Protein AF-X1L359-F1 (afdb_monomer_lite)

Structure (mmCIF, N/CA/C/O backbone):
data_AF-X1L359-F1
#
_entry.id   AF-X1L359-F1
#
loop_
_atom_site.group_PDB
_atom_site.id
_atom_site.type_symbol
_atom_site.label_atom_id
_atom_site.label_alt_id
_atom_site.label_comp_id
_atom_site.label_asym_id
_atom_site.label_entity_id
_atom_site.label_seq_id
_atom_site.pdbx_PDB_ins_code
_atom_site.Cartn_x
_atom_site.Cartn_y
_atom_site.Cartn_z
_atom_site.occupancy
_atom_site.B_iso_or_equiv
_atom_site.auth_seq_id
_atom_site.auth_comp_id
_atom_site.auth_asym_id
_atom_site.auth_atom_id
_atom_site.pdbx_PDB_model_num
ATOM 1 N N . GLU A 1 1 ? 5.846 34.716 -8.674 1.00 42.91 1 GLU A N 1
ATOM 2 C CA . GLU A 1 1 ? 5.556 35.562 -7.501 1.00 42.91 1 GLU A CA 1
ATOM 3 C C . GLU A 1 1 ? 6.846 36.143 -6.939 1.00 42.91 1 GLU A C 1
ATOM 5 O O . GLU A 1 1 ? 7.912 35.657 -7.291 1.00 42.91 1 GLU A O 1
ATOM 10 N N . LYS A 1 2 ? 6.779 37.180 -6.094 1.00 47.41 2 LYS A N 1
ATOM 11 C CA . LYS A 1 2 ? 7.899 37.506 -5.200 1.00 47.41 2 LYS A CA 1
ATOM 12 C C . LYS A 1 2 ? 7.809 36.542 -4.022 1.00 47.41 2 LYS A C 1
ATOM 14 O O . LYS A 1 2 ? 6.788 36.569 -3.341 1.00 47.41 2 LYS A O 1
ATOM 19 N N . ASP A 1 3 ? 8.834 35.726 -3.799 1.00 49.81 3 ASP A N 1
ATOM 20 C CA . ASP A 1 3 ? 8.940 34.919 -2.584 1.00 49.81 3 ASP A CA 1
ATOM 21 C C . ASP A 1 3 ? 8.922 35.864 -1.379 1.00 49.81 3 ASP A C 1
ATOM 23 O O . ASP A 1 3 ? 9.852 36.643 -1.150 1.00 49.81 3 ASP A O 1
ATOM 27 N N . VAL A 1 4 ? 7.805 35.876 -0.654 1.00 60.56 4 VAL A N 1
ATOM 28 C CA . VAL A 1 4 ? 7.671 36.650 0.578 1.00 60.56 4 VAL A CA 1
ATOM 29 C C . VAL A 1 4 ? 8.401 35.861 1.650 1.00 60.56 4 VAL A C 1
ATOM 31 O O . VAL A 1 4 ? 7.833 34.990 2.297 1.00 60.56 4 VAL A O 1
ATOM 34 N N . VAL A 1 5 ? 9.695 36.133 1.790 1.00 65.81 5 VAL A N 1
ATOM 35 C CA . VAL A 1 5 ? 10.521 35.508 2.821 1.00 65.81 5 VAL A CA 1
ATOM 36 C C . VAL A 1 5 ? 9.995 35.935 4.194 1.00 65.81 5 VAL A C 1
ATOM 38 O O . VAL A 1 5 ? 9.953 37.127 4.514 1.00 65.81 5 VAL A O 1
ATOM 41 N N . ASN A 1 6 ? 9.584 34.961 5.005 1.00 78.31 6 ASN A N 1
ATOM 42 C CA . ASN A 1 6 ? 9.057 35.186 6.344 1.00 78.31 6 ASN A CA 1
ATOM 43 C C . ASN A 1 6 ? 10.154 35.757 7.264 1.00 78.31 6 ASN A C 1
ATOM 45 O O . ASN A 1 6 ? 11.227 35.175 7.433 1.00 78.31 6 ASN A O 1
ATOM 49 N N . SER A 1 7 ? 9.889 36.912 7.884 1.00 79.12 7 SER A N 1
ATOM 50 C CA . SER A 1 7 ? 10.864 37.593 8.747 1.00 79.12 7 SER A CA 1
ATOM 51 C C . SER A 1 7 ? 11.263 36.755 9.966 1.00 79.12 7 SER A C 1
ATOM 53 O O . SER A 1 7 ? 12.389 36.883 10.453 1.00 79.12 7 SER A O 1
ATOM 55 N N . GLU A 1 8 ? 10.367 35.906 10.467 1.00 77.19 8 GLU A N 1
ATOM 56 C CA . GLU A 1 8 ? 10.635 35.056 11.628 1.00 77.19 8 GLU A CA 1
ATOM 57 C C . GLU A 1 8 ? 11.592 33.913 11.289 1.00 77.19 8 GLU A C 1
ATOM 59 O O . GLU A 1 8 ? 12.541 33.667 12.032 1.00 77.19 8 GLU A O 1
ATOM 64 N N . GLU A 1 9 ? 11.426 33.293 10.122 1.00 75.44 9 GLU A N 1
ATOM 65 C CA . GLU A 1 9 ? 12.317 32.236 9.631 1.00 75.44 9 GLU A CA 1
ATOM 66 C C . GLU A 1 9 ? 13.743 32.755 9.433 1.00 75.44 9 GLU A C 1
ATOM 68 O O . GLU A 1 9 ? 14.706 32.123 9.872 1.00 75.44 9 GLU A O 1
ATOM 73 N N . VAL A 1 10 ? 13.883 33.962 8.875 1.00 76.94 10 VAL A N 1
ATOM 74 C CA . VAL A 1 10 ? 15.188 34.623 8.712 1.00 76.94 10 VAL A CA 1
ATOM 75 C C . VAL A 1 10 ? 15.853 34.873 10.063 1.00 76.94 10 VAL A C 1
ATOM 77 O O . VAL A 1 10 ? 17.057 34.654 10.212 1.00 76.94 10 VAL A O 1
ATOM 80 N N . LYS A 1 11 ? 15.089 35.311 11.073 1.00 80.69 11 LYS A N 1
ATOM 81 C CA . LYS A 1 11 ? 15.623 35.529 12.426 1.00 80.69 11 LYS A CA 1
ATOM 82 C C . LYS A 1 11 ? 16.107 34.221 13.043 1.00 80.69 11 LYS A C 1
ATOM 84 O O . LYS A 1 11 ? 17.231 34.178 13.533 1.00 80.69 11 LYS A O 1
ATOM 89 N N . ILE A 1 12 ? 15.305 33.160 12.968 1.00 78.69 12 ILE A N 1
ATOM 90 C CA . ILE A 1 12 ? 15.647 31.838 13.513 1.00 78.69 12 ILE A CA 1
ATOM 91 C C . ILE A 1 12 ? 16.906 31.283 12.841 1.00 78.69 12 ILE A C 1
ATOM 93 O O . ILE A 1 12 ? 17.812 30.797 13.522 1.00 78.69 12 ILE A O 1
ATOM 97 N N . PHE A 1 13 ? 16.988 31.382 11.515 1.00 77.38 13 PHE A N 1
ATOM 98 C CA . PHE A 1 13 ? 18.148 30.933 10.754 1.00 77.38 13 PHE A CA 1
ATOM 99 C C . PHE A 1 13 ? 19.417 31.697 11.153 1.00 77.38 13 PHE A C 1
ATOM 101 O O . PHE A 1 13 ? 20.432 31.090 11.498 1.00 77.38 13 PHE A O 1
ATOM 108 N N . ASN A 1 14 ? 19.337 33.028 11.217 1.00 78.62 14 ASN A N 1
ATOM 109 C CA . ASN A 1 14 ? 20.462 33.865 11.630 1.00 78.62 14 ASN A CA 1
ATOM 110 C C . ASN A 1 14 ? 20.894 33.580 13.076 1.00 78.62 14 ASN A C 1
ATOM 112 O O . ASN A 1 14 ? 22.090 33.525 13.355 1.00 78.62 14 ASN A O 1
ATOM 116 N N . SER A 1 15 ? 19.955 33.330 13.992 1.00 78.88 15 SER A N 1
ATOM 117 C CA . SER A 1 15 ? 20.274 32.939 15.369 1.00 78.88 15 SER A CA 1
ATOM 118 C C . SER A 1 15 ? 21.035 31.613 15.441 1.00 78.88 15 SER A C 1
ATOM 120 O O . SER A 1 15 ? 21.982 31.508 16.219 1.00 78.88 15 SER A O 1
ATOM 122 N N . LYS A 1 16 ? 20.686 30.621 14.610 1.00 75.19 16 LYS A N 1
ATOM 123 C CA . LYS A 1 16 ? 21.412 29.338 14.533 1.00 75.19 16 LYS A CA 1
ATOM 124 C C . LYS A 1 16 ? 22.838 29.514 14.011 1.00 75.19 16 LYS A C 1
ATOM 126 O O . LYS A 1 16 ? 23.763 28.920 14.562 1.00 75.19 16 LYS A O 1
ATOM 131 N N . ILE A 1 17 ? 23.025 30.355 12.992 1.00 75.50 17 ILE A N 1
ATOM 132 C CA . ILE A 1 17 ? 24.360 30.687 12.475 1.00 75.50 17 ILE A CA 1
ATOM 133 C C . ILE A 1 17 ? 25.197 31.335 13.575 1.00 75.50 17 ILE A C 1
ATOM 135 O O . ILE A 1 17 ? 26.311 30.892 13.840 1.00 75.50 17 ILE A O 1
ATOM 139 N N . LEU A 1 18 ? 24.658 32.348 14.252 1.00 73.12 18 LEU A N 1
ATOM 140 C CA . LEU A 1 18 ? 25.389 33.076 15.288 1.00 73.12 18 LEU A CA 1
ATOM 141 C C . LEU A 1 18 ? 25.719 32.199 16.501 1.00 73.12 18 LEU A C 1
ATOM 143 O O . LEU A 1 18 ? 26.810 32.320 17.045 1.00 73.12 18 LEU A O 1
ATOM 147 N N . ALA A 1 19 ? 24.830 31.279 16.885 1.00 73.31 19 ALA A N 1
ATOM 148 C CA . ALA A 1 19 ? 25.088 30.320 17.961 1.00 73.31 19 ALA A CA 1
ATOM 149 C C . ALA A 1 19 ? 26.209 29.320 17.627 1.00 73.31 19 ALA A C 1
ATOM 151 O O . ALA A 1 19 ? 26.838 28.777 18.531 1.00 73.31 19 ALA A O 1
ATOM 152 N N . SER A 1 20 ? 26.461 29.069 16.339 1.00 66.12 20 SER A N 1
ATOM 153 C CA . SER A 1 20 ? 27.527 28.167 15.888 1.00 66.12 20 SER A CA 1
ATOM 154 C C . SER A 1 20 ? 28.918 28.812 15.845 1.00 66.12 20 SER A C 1
ATOM 156 O O . SER A 1 20 ? 29.906 28.112 15.627 1.00 66.12 20 SER A O 1
ATOM 158 N N . ILE A 1 21 ? 29.008 30.130 16.053 1.00 69.81 21 ILE A N 1
ATOM 159 C CA . ILE A 1 21 ? 30.265 30.881 16.064 1.00 69.81 21 ILE A CA 1
ATOM 160 C C . ILE A 1 21 ? 30.637 31.175 17.517 1.00 69.81 21 ILE A C 1
ATOM 162 O O . ILE A 1 21 ? 29.902 31.868 18.221 1.00 69.81 21 ILE A O 1
ATOM 166 N N . ASP A 1 22 ? 31.804 30.711 17.966 1.00 67.56 22 ASP A N 1
ATOM 167 C CA . ASP A 1 22 ? 32.361 31.179 19.235 1.00 67.56 22 ASP A CA 1
ATOM 168 C C . ASP A 1 22 ? 32.994 32.562 19.035 1.00 67.56 22 ASP A C 1
ATOM 170 O O . ASP A 1 22 ? 34.101 32.705 18.522 1.00 67.56 22 ASP A O 1
ATOM 174 N N . ILE A 1 23 ? 32.264 33.607 19.429 1.00 63.75 23 ILE A N 1
ATOM 175 C CA . ILE A 1 23 ? 32.652 35.017 19.248 1.00 63.75 23 ILE A CA 1
ATOM 176 C C . ILE A 1 23 ? 33.935 35.362 20.037 1.00 63.75 23 ILE A C 1
ATOM 178 O O . ILE A 1 23 ? 34.567 36.390 19.783 1.00 63.75 23 ILE A O 1
ATOM 182 N N . LYS A 1 24 ? 34.339 34.524 21.004 1.00 64.69 24 LYS A N 1
ATOM 183 C CA . LYS A 1 24 ? 35.547 34.746 21.811 1.00 64.69 24 LYS A C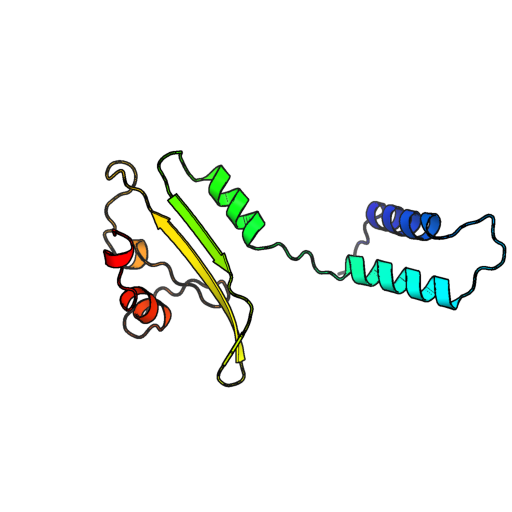A 1
ATOM 184 C C . LYS A 1 24 ? 36.828 34.287 21.117 1.00 64.69 24 LYS A C 1
ATOM 186 O O . LYS A 1 24 ? 37.897 34.782 21.476 1.00 64.69 24 LYS A O 1
ATOM 191 N N . ASP A 1 25 ? 36.733 33.405 20.125 1.00 59.84 25 ASP A N 1
ATOM 192 C CA . ASP A 1 25 ? 37.876 32.952 19.341 1.00 59.84 25 ASP A CA 1
ATOM 193 C C . ASP A 1 25 ? 38.028 33.830 18.087 1.00 59.84 25 ASP A C 1
ATOM 195 O O . ASP A 1 25 ? 37.174 33.863 17.202 1.00 59.84 25 ASP A O 1
ATOM 199 N N . ARG A 1 26 ? 39.119 34.600 18.001 1.00 58.06 26 ARG A N 1
ATOM 200 C CA . ARG A 1 26 ? 39.386 35.485 16.848 1.00 58.06 26 ARG A CA 1
ATOM 201 C C . ARG A 1 26 ? 39.851 34.720 15.601 1.00 58.06 26 ARG A C 1
ATOM 203 O O . ARG A 1 26 ? 40.098 35.353 14.576 1.00 58.06 26 ARG A O 1
ATOM 210 N N . SER A 1 27 ? 39.983 33.394 15.665 1.00 60.72 27 SER A N 1
ATOM 211 C CA . SER A 1 27 ? 40.433 32.547 14.555 1.00 60.72 27 SER A CA 1
ATOM 212 C C . SER A 1 27 ? 39.267 31.893 13.798 1.00 60.72 27 SER A C 1
ATOM 214 O O . SER A 1 27 ? 39.154 30.676 13.681 1.00 60.72 27 SER A O 1
ATOM 216 N N . ILE A 1 28 ? 38.368 32.709 13.241 1.00 60.59 28 ILE A N 1
ATOM 217 C CA . ILE A 1 28 ? 37.295 32.187 12.383 1.00 60.59 28 ILE A CA 1
ATOM 218 C C . ILE A 1 28 ? 37.897 31.804 11.025 1.00 60.59 28 ILE A C 1
ATOM 220 O O . ILE A 1 28 ? 38.130 32.656 10.168 1.00 60.59 28 ILE A O 1
ATOM 224 N N . GLU A 1 29 ? 38.153 30.513 10.818 1.00 67.62 29 GLU A N 1
ATOM 225 C CA . GLU A 1 29 ? 38.535 29.978 9.509 1.00 67.62 29 GLU A CA 1
ATOM 226 C C . GLU A 1 29 ? 37.327 30.016 8.547 1.00 67.62 29 GLU A C 1
ATOM 228 O O . GLU A 1 29 ? 36.306 29.371 8.818 1.00 67.62 29 GLU A O 1
ATOM 233 N N . PRO A 1 30 ? 37.421 30.712 7.395 1.00 66.31 30 PRO A N 1
ATOM 234 C CA . PRO A 1 30 ? 36.307 30.862 6.451 1.00 66.31 30 PRO A CA 1
ATOM 235 C C . PRO A 1 30 ? 35.738 29.533 5.933 1.00 66.31 30 PRO A C 1
ATOM 237 O O . PRO A 1 30 ? 34.545 29.435 5.646 1.00 66.31 30 PRO A O 1
ATOM 240 N N . GLU A 1 31 ? 36.574 28.498 5.843 1.00 69.38 31 GLU A N 1
ATOM 241 C CA . GLU A 1 31 ? 36.178 27.165 5.379 1.00 69.38 31 GLU A CA 1
ATOM 242 C C . GLU A 1 31 ? 35.274 26.438 6.381 1.00 69.38 31 GLU A C 1
ATOM 244 O O . GLU A 1 31 ? 34.247 25.877 5.999 1.00 69.38 31 GLU A O 1
ATOM 249 N N . LYS A 1 32 ? 35.581 26.522 7.683 1.00 68.38 32 LYS A N 1
ATOM 250 C CA . LYS A 1 32 ? 34.724 25.963 8.742 1.00 68.38 32 LYS A CA 1
ATOM 251 C C . LYS A 1 32 ? 33.367 26.663 8.776 1.00 68.38 32 LYS A C 1
ATOM 253 O O . LYS A 1 32 ? 32.337 26.015 8.951 1.00 68.38 32 LYS A O 1
ATOM 258 N N . PHE A 1 33 ? 33.350 27.976 8.547 1.00 71.62 33 PHE A N 1
ATOM 259 C CA . PHE A 1 33 ? 32.106 28.735 8.438 1.00 71.62 33 PHE A CA 1
ATOM 260 C C . PHE A 1 33 ? 31.263 28.271 7.240 1.00 71.62 33 PHE A C 1
ATOM 262 O O . PHE A 1 33 ? 30.079 27.979 7.402 1.00 71.62 33 PHE A O 1
ATOM 269 N N . ARG A 1 34 ? 31.871 28.110 6.056 1.00 72.31 34 ARG A N 1
ATOM 270 C CA . ARG A 1 34 ? 31.187 27.587 4.860 1.00 72.31 34 ARG A CA 1
ATOM 271 C C . ARG A 1 34 ? 30.591 26.200 5.071 1.00 72.31 34 ARG A C 1
ATOM 273 O O . ARG A 1 34 ? 29.442 25.981 4.693 1.00 72.31 34 ARG A O 1
ATOM 280 N N . GLN A 1 35 ? 31.334 25.294 5.701 1.00 73.19 35 GLN A N 1
ATOM 281 C CA . GLN A 1 35 ? 30.850 23.950 6.025 1.00 73.19 35 GLN A CA 1
ATOM 282 C C . GLN A 1 35 ? 29.649 23.992 6.978 1.00 73.19 35 GLN A C 1
ATOM 284 O O . GLN A 1 35 ? 28.677 23.268 6.775 1.00 73.19 35 GLN A O 1
ATOM 289 N N . THR A 1 36 ? 29.669 24.876 7.977 1.00 69.94 36 THR A N 1
ATOM 290 C CA . THR A 1 36 ? 28.546 25.066 8.906 1.00 69.94 36 THR A CA 1
ATOM 291 C C . THR A 1 36 ? 27.313 25.642 8.213 1.00 69.94 36 THR A C 1
ATOM 293 O O . THR A 1 36 ? 26.203 25.170 8.457 1.00 69.94 36 THR A O 1
ATOM 296 N N . ILE A 1 37 ? 27.484 26.615 7.310 1.00 73.00 37 ILE A N 1
ATOM 297 C CA . ILE A 1 37 ? 26.377 27.138 6.497 1.00 73.00 37 ILE A CA 1
ATOM 298 C C . ILE A 1 37 ? 25.796 26.036 5.615 1.00 73.00 37 ILE A C 1
ATOM 300 O O . ILE A 1 37 ? 24.588 25.841 5.646 1.00 73.00 37 ILE A O 1
ATOM 304 N N . GLN A 1 38 ? 26.629 25.272 4.901 1.00 74.00 38 GLN A N 1
ATOM 305 C CA . GLN A 1 38 ? 26.163 24.154 4.075 1.00 74.00 38 GLN A CA 1
ATOM 306 C C . GLN A 1 38 ? 25.427 23.102 4.905 1.00 74.00 38 GLN A C 1
ATOM 308 O O . GLN A 1 38 ? 24.342 22.688 4.523 1.00 74.00 38 GLN A O 1
ATOM 313 N N . LYS A 1 39 ? 25.948 22.723 6.077 1.00 73.25 39 LYS A N 1
ATOM 314 C CA . LYS A 1 39 ? 25.282 21.779 6.986 1.00 73.25 39 LYS A CA 1
ATOM 315 C C . LYS A 1 39 ? 23.904 22.274 7.440 1.00 73.25 39 LYS A C 1
ATOM 317 O O . LYS A 1 39 ? 22.969 21.483 7.506 1.00 73.25 39 LYS A O 1
ATOM 322 N N . ASN A 1 40 ? 23.775 23.564 7.747 1.00 68.12 40 ASN A N 1
ATOM 323 C CA . ASN A 1 40 ? 22.504 24.165 8.162 1.00 68.12 40 ASN A CA 1
ATOM 324 C C . ASN A 1 40 ? 21.539 24.409 6.990 1.00 68.12 40 ASN A C 1
ATOM 326 O O . ASN A 1 40 ? 20.332 24.414 7.196 1.00 68.12 40 ASN A O 1
ATOM 330 N N . PHE A 1 41 ? 22.053 24.601 5.774 1.00 65.69 41 PHE A N 1
ATOM 331 C CA . PHE A 1 41 ? 21.246 24.664 4.553 1.00 65.69 41 PHE A CA 1
ATOM 332 C C . PHE A 1 41 ? 20.703 23.279 4.185 1.00 65.69 41 PHE A C 1
ATOM 334 O O . PHE A 1 41 ? 19.518 23.128 3.911 1.00 65.69 41 PHE A O 1
ATOM 341 N N . ILE A 1 42 ? 21.548 22.248 4.267 1.00 58.22 42 ILE A N 1
ATOM 342 C CA . ILE A 1 42 ? 21.165 20.853 4.017 1.00 58.22 42 ILE A CA 1
ATOM 343 C C . ILE A 1 42 ? 20.147 20.381 5.061 1.00 58.22 42 ILE A C 1
ATOM 345 O O . ILE A 1 42 ? 19.227 19.657 4.709 1.00 58.22 42 ILE A O 1
ATOM 349 N N . SER A 1 43 ? 20.229 20.840 6.317 1.00 54.00 43 SER A N 1
ATOM 350 C CA . SER A 1 43 ? 19.196 20.530 7.319 1.00 54.00 43 SER A CA 1
ATOM 351 C C . SER A 1 43 ? 17.866 21.262 7.098 1.00 54.00 43 SER A C 1
ATOM 353 O O . SER A 1 43 ? 16.858 20.834 7.649 1.00 54.00 43 SER A O 1
ATOM 355 N N . SER A 1 44 ? 17.839 22.335 6.296 1.00 51.72 44 SER A N 1
ATOM 356 C CA . SER A 1 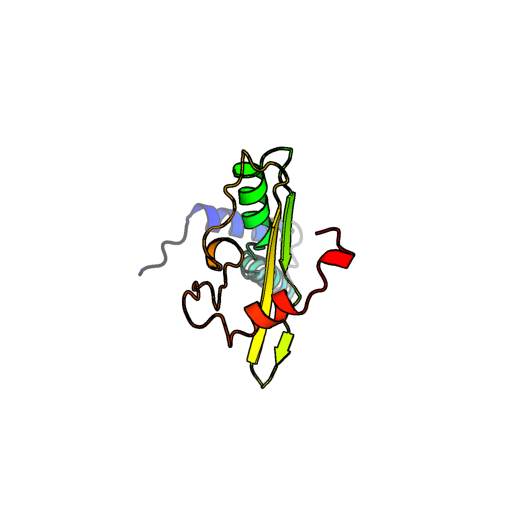44 ? 16.591 22.950 5.811 1.00 51.72 44 SER A CA 1
ATOM 357 C C . SER A 1 44 ? 16.087 22.357 4.488 1.00 51.72 44 SER A C 1
ATOM 359 O O . SER A 1 44 ? 14.899 22.457 4.201 1.00 51.72 44 SER A O 1
ATOM 361 N N . GLU A 1 45 ? 16.972 21.736 3.698 1.00 49.00 45 GLU A N 1
ATOM 362 C CA . GLU A 1 45 ? 16.665 21.048 2.432 1.00 49.00 45 GLU A CA 1
ATOM 363 C C . GLU A 1 45 ? 16.472 19.533 2.574 1.00 49.00 45 GLU A C 1
ATOM 365 O O . GLU A 1 45 ? 16.108 18.872 1.597 1.00 49.00 45 GLU A O 1
ATOM 370 N N . GLU A 1 46 ? 16.613 18.965 3.776 1.00 47.44 46 GLU A N 1
ATOM 371 C CA . GLU A 1 46 ? 15.787 17.823 4.154 1.00 47.44 46 GLU A CA 1
ATOM 372 C C . GLU A 1 46 ? 14.344 18.324 4.131 1.00 47.44 46 GLU A C 1
ATOM 374 O O . GLU A 1 46 ? 13.770 18.712 5.147 1.00 47.44 46 GLU A O 1
ATOM 379 N N . VAL A 1 47 ? 13.806 18.380 2.903 1.00 43.81 47 VAL A N 1
ATOM 380 C CA . VAL A 1 47 ? 12.395 18.390 2.551 1.00 43.81 47 VAL A CA 1
ATOM 381 C C . VAL A 1 47 ? 11.702 17.716 3.701 1.00 43.81 47 VAL A C 1
ATOM 383 O O . VAL A 1 47 ? 12.047 16.560 3.963 1.00 43.81 47 VAL A O 1
ATOM 386 N N . GLN A 1 48 ? 10.813 18.446 4.388 1.00 49.88 48 GLN A N 1
ATOM 387 C CA . GLN A 1 48 ? 9.841 17.867 5.301 1.00 49.88 48 GLN A CA 1
ATOM 388 C C . GLN A 1 48 ? 9.392 16.573 4.655 1.00 49.88 48 GLN A C 1
ATOM 390 O O . GLN A 1 48 ? 8.629 16.543 3.686 1.00 49.88 48 GLN A O 1
ATOM 395 N N . LYS A 1 49 ? 9.989 15.485 5.128 1.00 48.62 49 LYS A N 1
ATOM 396 C CA . LYS A 1 49 ? 9.559 14.156 4.814 1.00 48.62 49 LYS A CA 1
ATOM 397 C C . LYS A 1 49 ? 8.365 14.091 5.725 1.00 48.62 49 LYS A C 1
ATOM 399 O O . LYS A 1 49 ? 8.498 13.579 6.828 1.00 48.62 49 LYS A O 1
ATOM 404 N N . ASP A 1 50 ? 7.273 14.733 5.301 1.00 48.53 50 ASP A N 1
ATOM 405 C CA . ASP A 1 50 ? 5.944 14.460 5.801 1.00 48.53 50 ASP A CA 1
ATOM 406 C C . ASP A 1 50 ? 5.846 12.964 5.587 1.00 48.53 50 ASP A C 1
ATOM 408 O O . ASP A 1 50 ? 5.624 12.466 4.476 1.00 48.53 50 ASP A O 1
ATOM 412 N N . SER A 1 51 ? 6.251 12.231 6.614 1.00 59.41 51 SER A N 1
ATOM 413 C CA . SER A 1 51 ? 6.233 10.801 6.569 1.00 59.41 51 SER A CA 1
ATOM 414 C C . SER A 1 51 ? 4.755 10.541 6.433 1.00 59.41 51 SER A C 1
ATOM 416 O O . SER A 1 51 ? 3.977 10.971 7.280 1.00 59.41 51 SER A O 1
ATOM 418 N N . TYR A 1 52 ? 4.329 9.910 5.341 1.00 65.31 52 TYR A N 1
ATOM 419 C CA . TYR A 1 52 ? 2.928 9.528 5.174 1.00 65.31 52 TYR A CA 1
ATOM 420 C C . TYR A 1 52 ? 2.381 8.827 6.417 1.00 65.31 52 TYR A C 1
ATOM 422 O O . TYR A 1 52 ? 1.190 8.901 6.688 1.00 65.31 52 TYR A O 1
ATOM 430 N N . GLN A 1 53 ? 3.282 8.217 7.182 1.00 68.94 53 GLN A N 1
ATOM 431 C CA . GLN A 1 53 ? 3.085 7.723 8.525 1.00 68.94 53 GLN A CA 1
ATOM 432 C C . GLN A 1 53 ? 2.460 8.731 9.498 1.00 68.94 53 GLN A C 1
ATOM 434 O O . GLN A 1 53 ? 1.476 8.378 10.117 1.00 68.94 53 GLN A O 1
ATOM 439 N N . GLU A 1 54 ? 2.939 9.970 9.599 1.0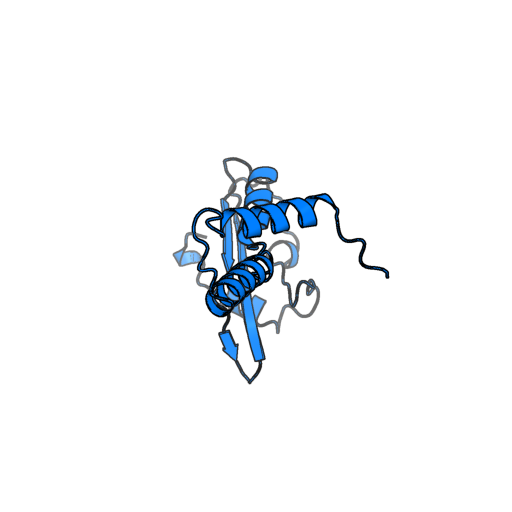0 71.44 54 GLU A N 1
ATOM 440 C CA . GLU A 1 54 ? 2.408 10.981 10.531 1.00 71.44 54 GLU A CA 1
ATOM 441 C C . GLU A 1 54 ? 0.988 11.411 10.145 1.00 71.44 54 GLU A C 1
ATOM 443 O O . GLU A 1 54 ? 0.084 11.473 10.976 1.00 71.44 54 GLU A O 1
ATOM 448 N N . ILE A 1 55 ? 0.764 11.659 8.851 1.00 74.38 55 ILE A N 1
ATOM 449 C CA . ILE A 1 55 ? -0.569 11.975 8.324 1.00 74.38 55 ILE A CA 1
ATOM 450 C C . ILE A 1 55 ? -1.509 10.792 8.573 1.00 74.38 55 ILE A C 1
ATOM 452 O O . ILE A 1 55 ? -2.652 10.970 8.989 1.00 74.38 55 ILE A O 1
ATOM 456 N N . PHE A 1 56 ? -1.030 9.575 8.330 1.00 74.62 56 PHE A N 1
ATOM 457 C CA . PHE A 1 56 ? -1.781 8.356 8.572 1.00 74.62 56 PHE A CA 1
ATOM 458 C C . PHE A 1 56 ? -2.093 8.148 10.059 1.00 74.62 56 PHE A C 1
ATOM 460 O O . PHE A 1 56 ? -3.238 7.849 10.380 1.00 74.62 56 PHE A O 1
ATOM 467 N N . GLU A 1 57 ? -1.130 8.358 10.955 1.00 75.88 57 GLU A N 1
ATOM 468 C CA . GLU A 1 57 ? -1.299 8.303 12.411 1.00 75.88 57 GLU A CA 1
ATOM 469 C C . GLU A 1 57 ? -2.375 9.287 12.869 1.00 75.88 57 GLU A C 1
ATOM 471 O O . GLU A 1 57 ? -3.316 8.886 13.552 1.00 75.88 57 GLU A O 1
ATOM 476 N N . TYR A 1 58 ? -2.337 10.524 12.371 1.00 79.69 58 TYR A N 1
ATOM 477 C CA . TYR A 1 58 ? -3.389 11.507 12.621 1.00 79.69 58 TYR A CA 1
ATOM 478 C C . TYR A 1 58 ? -4.779 11.021 12.171 1.00 79.69 58 TYR A C 1
ATOM 480 O O . TYR A 1 58 ? -5.765 11.159 12.904 1.00 79.69 58 TYR A O 1
ATOM 488 N N . PHE A 1 59 ? -4.883 10.438 10.969 1.00 74.75 59 PHE A N 1
ATOM 489 C CA . PHE A 1 59 ? -6.148 9.889 10.476 1.00 74.75 59 PHE A CA 1
ATOM 490 C C . PHE A 1 59 ? -6.603 8.664 11.277 1.00 74.75 59 PHE A C 1
ATOM 492 O O . PHE A 1 59 ? -7.802 8.505 11.498 1.00 74.75 59 PHE A O 1
ATOM 499 N N . MET A 1 60 ? -5.684 7.815 11.736 1.00 75.00 60 MET A N 1
ATOM 500 C CA . MET A 1 60 ? -6.027 6.698 12.610 1.00 75.00 60 MET A CA 1
ATOM 501 C C . MET A 1 60 ? -6.628 7.220 13.910 1.00 75.00 60 MET A C 1
ATOM 503 O O . MET A 1 60 ? -7.771 6.893 14.212 1.00 75.00 60 MET A O 1
ATOM 507 N N . GLU A 1 61 ? -5.925 8.088 14.633 1.00 73.69 61 GLU A N 1
ATOM 508 C CA . GLU A 1 61 ? -6.398 8.619 15.918 1.00 73.69 61 GLU A CA 1
ATOM 509 C C . GLU A 1 61 ? -7.735 9.359 15.794 1.00 73.69 61 GLU A C 1
ATOM 511 O O . GLU A 1 61 ? -8.596 9.256 16.666 1.00 73.69 61 GLU A O 1
ATOM 516 N N . SER A 1 62 ? -7.936 10.083 14.691 1.00 75.44 62 SER A N 1
ATOM 517 C CA . SER A 1 62 ? -9.130 10.911 14.503 1.00 75.44 62 SER A CA 1
ATOM 518 C C . SER A 1 62 ? -10.363 10.124 14.047 1.00 75.44 62 SER A C 1
ATOM 520 O O . SER A 1 62 ? -11.488 10.553 14.312 1.00 75.44 62 SER A O 1
ATOM 522 N N . TYR A 1 63 ? -10.180 9.014 13.321 1.00 69.56 63 TYR A N 1
ATOM 523 C CA . TYR A 1 63 ? -11.277 8.318 12.633 1.00 69.56 63 TYR A CA 1
ATOM 524 C C . TYR A 1 63 ? -11.452 6.842 13.026 1.00 69.56 63 TYR A C 1
ATOM 526 O O . TYR A 1 63 ? -12.439 6.239 12.601 1.00 69.56 63 TYR A O 1
ATOM 534 N N . THR A 1 64 ? -10.562 6.257 13.836 1.00 68.00 64 THR A N 1
ATOM 535 C CA . THR A 1 64 ? -10.729 4.890 14.373 1.00 68.00 64 THR A CA 1
ATOM 536 C C . THR A 1 64 ? -11.413 4.881 15.734 1.00 68.00 64 THR A C 1
ATOM 538 O O . THR A 1 64 ? -11.292 5.820 16.516 1.00 68.00 64 THR A O 1
ATOM 541 N N . LYS A 1 65 ? -12.171 3.815 16.014 1.00 67.62 65 LYS A N 1
ATOM 542 C CA . LYS A 1 65 ? -12.721 3.512 17.345 1.00 67.62 65 LYS A CA 1
ATOM 543 C C . LYS A 1 65 ? -12.007 2.298 17.937 1.00 67.62 65 LYS A C 1
ATOM 545 O O . LYS A 1 65 ? -11.395 1.534 17.203 1.00 67.62 65 LYS A O 1
ATOM 550 N N . ASP A 1 66 ? -12.179 2.074 19.238 1.00 65.44 66 ASP A N 1
ATOM 551 C CA . ASP A 1 66 ? -11.440 1.060 20.013 1.00 65.44 66 ASP A CA 1
ATOM 552 C C . ASP A 1 66 ? -11.477 -0.381 19.452 1.00 65.44 66 ASP A C 1
ATOM 554 O O . ASP A 1 66 ? -10.544 -1.146 19.682 1.00 65.44 66 ASP A O 1
ATOM 558 N N . ASP A 1 67 ? -12.522 -0.762 18.704 1.00 62.09 67 ASP A N 1
ATOM 559 C CA . ASP A 1 67 ? -12.670 -2.115 18.130 1.00 62.09 67 ASP A CA 1
ATOM 560 C C . ASP A 1 67 ? -12.212 -2.228 16.659 1.00 62.09 67 ASP A C 1
ATOM 562 O O . ASP A 1 67 ? -12.315 -3.303 16.057 1.00 62.09 67 ASP A O 1
ATOM 566 N N . ASP A 1 68 ? -11.758 -1.127 16.055 1.00 76.12 68 ASP A N 1
ATOM 567 C CA . ASP A 1 68 ? -11.351 -1.070 14.653 1.00 76.12 68 ASP A CA 1
ATOM 568 C C . ASP A 1 68 ? -9.835 -1.270 14.541 1.00 76.12 68 ASP A C 1
ATOM 570 O O . ASP A 1 68 ? -9.045 -0.635 15.235 1.00 76.12 68 ASP A O 1
ATOM 574 N N . PHE A 1 69 ? -9.405 -2.147 13.635 1.00 82.38 69 PHE A N 1
ATOM 575 C CA . PHE A 1 69 ? -7.993 -2.328 13.319 1.00 82.38 69 PHE A CA 1
ATOM 576 C C . PHE A 1 69 ? -7.662 -1.599 12.023 1.00 82.38 69 PHE A C 1
ATOM 578 O O . PHE A 1 69 ? -8.216 -1.923 10.973 1.00 82.38 69 PHE A O 1
ATOM 585 N N . ILE A 1 70 ? -6.725 -0.654 12.070 1.00 84.75 70 ILE A N 1
ATOM 586 C CA . ILE A 1 70 ? -6.161 -0.026 10.874 1.00 84.75 70 ILE A CA 1
ATOM 587 C C . ILE A 1 70 ? -4.640 -0.121 10.935 1.00 84.75 70 ILE A C 1
ATOM 589 O O . ILE A 1 70 ? -4.028 0.075 11.980 1.00 84.75 70 ILE A O 1
ATOM 593 N N . SER A 1 71 ? -4.023 -0.451 9.806 1.00 85.50 71 SER A N 1
ATOM 594 C CA . SER A 1 71 ? -2.573 -0.474 9.655 1.00 85.50 71 SER A CA 1
ATOM 595 C C . SER A 1 71 ? -2.191 -0.040 8.245 1.00 85.50 71 SER A C 1
ATOM 597 O O . SER A 1 71 ? -2.875 -0.378 7.275 1.00 85.50 71 SER A O 1
ATOM 599 N N . ALA A 1 72 ? -1.101 0.713 8.129 1.00 88.69 72 ALA A N 1
ATOM 600 C CA . ALA A 1 72 ? -0.495 1.084 6.862 1.00 88.69 72 ALA A CA 1
ATOM 601 C C . ALA A 1 72 ? 0.989 0.755 6.883 1.00 88.69 72 ALA A C 1
ATOM 603 O O . ALA A 1 72 ? 1.636 0.857 7.921 1.00 88.69 72 ALA A O 1
ATOM 604 N N . GLU A 1 73 ? 1.515 0.397 5.718 1.00 89.44 73 GLU A N 1
ATOM 605 C CA . GLU A 1 73 ? 2.928 0.101 5.536 1.00 89.44 73 GLU A CA 1
ATOM 606 C C . GLU A 1 73 ? 3.423 0.730 4.234 1.00 89.44 73 GLU A C 1
ATOM 608 O O . GLU A 1 73 ? 2.809 0.576 3.169 1.00 89.44 73 GLU A O 1
ATOM 613 N N . THR A 1 74 ? 4.567 1.409 4.324 1.00 89.19 74 THR A N 1
ATOM 614 C CA . THR A 1 74 ? 5.270 1.993 3.178 1.00 89.19 74 THR A CA 1
ATOM 615 C C . THR A 1 74 ? 6.555 1.222 2.944 1.00 89.19 74 THR A C 1
ATOM 617 O O . THR A 1 74 ? 7.488 1.278 3.743 1.00 89.19 74 THR A O 1
ATOM 620 N N . ARG A 1 75 ? 6.643 0.503 1.823 1.00 90.19 75 ARG A N 1
ATOM 621 C CA . ARG A 1 75 ? 7.875 -0.213 1.479 1.00 90.19 75 ARG A CA 1
ATOM 622 C C . ARG A 1 75 ? 8.950 0.776 1.018 1.00 90.19 75 ARG A C 1
ATOM 624 O O . ARG A 1 75 ? 8.653 1.754 0.333 1.00 90.19 75 ARG A O 1
ATOM 631 N N . ALA A 1 76 ? 10.214 0.457 1.301 1.00 89.25 76 ALA A N 1
ATOM 632 C CA . ALA A 1 76 ? 11.356 1.158 0.720 1.00 89.25 76 ALA A CA 1
ATOM 633 C C . ALA A 1 76 ? 11.233 1.271 -0.822 1.00 89.25 76 ALA A C 1
ATOM 635 O O . ALA A 1 76 ? 10.883 0.276 -1.475 1.00 89.25 76 ALA A O 1
ATOM 636 N N . PRO A 1 77 ? 11.524 2.446 -1.416 1.00 91.38 77 PRO A N 1
ATOM 637 C CA . PRO A 1 77 ? 11.455 2.641 -2.861 1.00 91.38 77 PRO A CA 1
ATOM 638 C C . PRO A 1 77 ? 12.317 1.629 -3.616 1.00 91.38 77 PRO A C 1
ATOM 640 O O . PRO A 1 77 ? 13.435 1.310 -3.212 1.00 91.38 77 PRO A O 1
ATOM 643 N N . THR A 1 78 ? 11.804 1.133 -4.736 1.00 94.12 78 THR A N 1
ATOM 644 C CA . THR A 1 78 ? 12.498 0.168 -5.592 1.00 94.12 78 THR A CA 1
ATOM 645 C C . THR A 1 78 ? 12.394 0.585 -7.057 1.00 94.12 78 THR A C 1
ATOM 647 O O . THR A 1 78 ? 11.750 1.580 -7.392 1.00 94.12 78 THR A O 1
ATOM 650 N N . SER A 1 79 ? 13.052 -0.148 -7.951 1.00 94.56 79 SER A N 1
ATOM 651 C CA . SER A 1 79 ? 12.998 0.101 -9.387 1.00 94.56 79 SER A CA 1
ATOM 652 C C . SER A 1 79 ? 12.607 -1.157 -10.157 1.00 94.56 79 SER A C 1
ATOM 654 O O . SER A 1 79 ? 12.872 -2.287 -9.752 1.00 94.56 79 SER A O 1
ATOM 656 N N . GLY A 1 80 ? 11.924 -0.971 -11.283 1.00 90.12 80 GLY A N 1
ATOM 657 C CA . GLY A 1 80 ? 11.497 -2.058 -12.155 1.00 90.12 80 GLY A CA 1
ATOM 658 C C . GLY A 1 80 ? 11.228 -1.545 -13.560 1.00 90.12 80 GLY A C 1
ATOM 659 O O . GLY A 1 80 ? 10.629 -0.488 -13.734 1.00 90.12 80 GLY A O 1
ATOM 660 N N . LYS A 1 81 ? 11.698 -2.281 -14.576 1.00 91.25 81 LYS A N 1
ATOM 661 C CA . LYS A 1 81 ? 11.586 -1.893 -15.998 1.00 91.25 81 LYS A CA 1
ATOM 662 C C . LYS A 1 81 ? 12.067 -0.455 -16.289 1.00 91.25 81 LYS A C 1
ATOM 664 O O . LYS A 1 81 ? 11.513 0.217 -17.149 1.00 91.25 81 LYS A O 1
ATOM 669 N N . GLY A 1 82 ? 13.081 0.016 -15.557 1.00 93.56 82 GLY A N 1
ATOM 670 C CA . GLY A 1 82 ? 13.649 1.362 -15.711 1.00 93.56 82 GLY A CA 1
ATOM 671 C C . GLY A 1 82 ? 12.895 2.486 -14.991 1.00 93.56 82 GLY A C 1
ATOM 672 O O . GLY A 1 82 ? 13.294 3.638 -15.112 1.00 93.56 82 GLY A O 1
ATOM 673 N N . LEU A 1 83 ? 11.841 2.179 -14.228 1.00 91.88 83 LEU A N 1
ATOM 674 C CA . LEU A 1 83 ? 11.079 3.163 -13.457 1.00 91.88 83 LEU A CA 1
ATOM 675 C C . LEU A 1 83 ? 11.272 2.936 -11.959 1.00 91.88 83 LEU A C 1
ATOM 677 O O . LEU A 1 83 ? 11.209 1.799 -11.491 1.00 91.88 83 LEU A O 1
ATOM 681 N N . ALA A 1 84 ? 11.483 4.019 -11.213 1.00 93.25 84 ALA A N 1
ATOM 682 C CA . ALA A 1 84 ? 11.461 4.002 -9.756 1.00 93.25 84 ALA A CA 1
ATOM 683 C C . ALA A 1 84 ? 10.018 4.128 -9.254 1.00 93.25 84 ALA A C 1
ATOM 685 O O . ALA A 1 84 ? 9.236 4.916 -9.788 1.00 93.25 84 ALA A O 1
ATOM 686 N N . TYR A 1 85 ? 9.663 3.348 -8.238 1.00 92.69 85 TYR A N 1
ATOM 687 C CA . TYR A 1 85 ? 8.348 3.392 -7.613 1.00 92.69 85 TYR A CA 1
ATOM 688 C C . TYR A 1 85 ? 8.428 3.005 -6.134 1.00 92.69 85 TYR A C 1
ATOM 690 O O . TYR A 1 85 ? 9.271 2.210 -5.715 1.00 92.69 85 TYR A O 1
ATOM 698 N N . ALA A 1 86 ? 7.514 3.561 -5.346 1.00 91.94 86 ALA A N 1
ATOM 699 C CA . ALA A 1 86 ? 7.228 3.125 -3.988 1.00 91.94 86 ALA A CA 1
ATOM 700 C C . ALA A 1 86 ? 5.843 2.470 -3.964 1.00 91.94 86 ALA A C 1
ATOM 702 O O . ALA A 1 86 ? 4.986 2.778 -4.796 1.00 91.94 86 ALA A O 1
ATOM 703 N N . VAL A 1 87 ? 5.646 1.534 -3.039 1.00 92.94 87 VAL A N 1
ATOM 704 C CA . VAL A 1 87 ? 4.359 0.864 -2.841 1.00 92.94 87 VAL A CA 1
ATOM 705 C C . VAL A 1 87 ? 3.938 1.074 -1.403 1.00 92.94 87 VAL A C 1
ATOM 707 O O . VAL A 1 87 ? 4.692 0.774 -0.478 1.00 92.94 87 VAL A O 1
ATOM 710 N N . GLU A 1 88 ? 2.713 1.550 -1.259 1.00 91.38 88 GLU A N 1
ATOM 711 C CA . GLU A 1 88 ? 2.051 1.797 0.011 1.00 91.38 88 GLU A CA 1
ATOM 712 C C . GLU A 1 88 ? 0.781 0.955 0.043 1.00 91.38 88 GLU A C 1
ATOM 714 O O . GLU A 1 88 ? 0.071 0.832 -0.964 1.00 91.38 88 GLU A O 1
ATOM 719 N N . ALA A 1 89 ? 0.513 0.343 1.190 1.00 92.06 89 ALA A N 1
ATOM 720 C CA . ALA A 1 89 ? -0.691 -0.434 1.416 1.00 92.06 89 ALA A CA 1
ATOM 721 C C . ALA A 1 89 ? -1.312 -0.028 2.746 1.00 92.06 89 ALA A C 1
ATOM 723 O O . ALA A 1 89 ? -0.606 0.175 3.729 1.00 92.06 89 ALA A O 1
ATOM 724 N N . VAL A 1 90 ? -2.640 0.057 2.760 1.00 89.56 90 VAL A N 1
ATOM 725 C CA . VAL A 1 90 ? -3.432 0.329 3.959 1.00 89.56 90 VAL A CA 1
ATOM 726 C C . VAL A 1 90 ? -4.486 -0.758 4.073 1.00 89.56 90 VAL A C 1
ATOM 728 O O . VAL A 1 90 ? -5.126 -1.112 3.079 1.00 89.56 90 VAL A O 1
ATOM 731 N N . LEU A 1 91 ? -4.657 -1.285 5.277 1.00 87.62 91 LEU A N 1
ATOM 732 C CA . LEU A 1 91 ? -5.685 -2.252 5.618 1.00 87.62 91 LEU A CA 1
ATOM 733 C C . LEU A 1 91 ? -6.496 -1.710 6.788 1.00 87.62 91 LEU A C 1
ATOM 735 O O . LEU A 1 91 ? -5.935 -1.295 7.797 1.00 87.62 91 LEU A O 1
ATOM 739 N N . ALA A 1 92 ? -7.815 -1.741 6.636 1.00 83.56 92 ALA A N 1
ATOM 740 C CA . ALA A 1 92 ? -8.764 -1.458 7.697 1.00 83.56 92 ALA A CA 1
ATOM 741 C C . ALA A 1 92 ? -9.673 -2.676 7.870 1.00 83.56 92 ALA A C 1
ATOM 743 O O . ALA A 1 92 ? -10.159 -3.242 6.888 1.00 83.56 92 ALA A O 1
ATOM 744 N N . TYR A 1 93 ? -9.885 -3.082 9.113 1.00 82.38 93 TYR A N 1
ATOM 745 C CA . TYR A 1 93 ? -10.714 -4.209 9.500 1.00 82.38 93 TYR A CA 1
ATOM 746 C C . TYR A 1 93 ? -11.594 -3.811 10.682 1.00 82.38 93 TYR A C 1
ATOM 748 O O . TYR A 1 93 ? -11.107 -3.318 11.694 1.00 82.38 93 TYR A O 1
ATOM 756 N N . CYS A 1 94 ? -12.894 -4.059 10.557 1.00 79.56 94 CYS A N 1
ATOM 757 C CA . CYS A 1 94 ? -13.873 -3.863 11.617 1.00 79.56 94 CYS A CA 1
ATOM 758 C C . CYS A 1 94 ? -14.644 -5.172 11.789 1.00 79.56 94 CYS A C 1
ATOM 760 O O . CYS A 1 94 ? -15.177 -5.708 10.817 1.00 79.56 94 CYS A O 1
ATOM 762 N N . ASN A 1 95 ? -14.695 -5.692 13.016 1.00 72.38 95 ASN A N 1
ATOM 763 C CA . ASN A 1 95 ? -15.382 -6.950 13.320 1.00 72.38 95 ASN A CA 1
ATOM 764 C C . ASN A 1 95 ? -16.868 -6.758 13.676 1.00 72.38 95 ASN A C 1
ATOM 766 O O . ASN A 1 95 ? -17.573 -7.736 13.916 1.00 72.38 95 ASN A O 1
ATOM 770 N N . ASP A 1 96 ? -17.351 -5.512 13.757 1.00 75.25 96 ASP A N 1
ATOM 771 C CA . ASP A 1 96 ? -18.739 -5.224 14.116 1.00 75.25 96 ASP A CA 1
ATOM 772 C C . ASP A 1 96 ? -19.596 -4.966 12.859 1.00 75.25 96 ASP A C 1
ATOM 774 O O . ASP A 1 96 ? -19.514 -3.887 12.257 1.00 75.25 96 ASP A O 1
ATOM 778 N N . PRO A 1 97 ? -20.481 -5.908 12.477 1.00 66.81 97 PRO A N 1
ATOM 779 C CA . PRO A 1 97 ? -21.355 -5.761 11.315 1.00 66.81 97 PRO A CA 1
ATOM 780 C C . PRO A 1 97 ? -22.409 -4.653 11.474 1.00 66.81 97 PRO A C 1
ATOM 782 O O . PRO A 1 97 ? -23.095 -4.331 10.509 1.00 66.81 97 PRO A O 1
ATOM 785 N N . LYS A 1 98 ? -22.576 -4.070 12.672 1.00 69.75 98 LYS A N 1
ATOM 786 C CA . LYS A 1 98 ? -23.425 -2.887 12.893 1.00 69.75 98 LYS A CA 1
ATOM 787 C C . LYS A 1 98 ? -22.690 -1.572 12.636 1.00 69.75 98 LYS A C 1
ATOM 789 O O . LYS A 1 98 ? -23.348 -0.544 12.490 1.00 69.75 98 LYS A O 1
ATOM 794 N N . LYS A 1 99 ? -21.352 -1.583 12.634 1.00 68.44 99 LYS A N 1
ATOM 795 C CA . LYS A 1 99 ? -20.514 -0.386 12.459 1.00 68.44 99 LYS A CA 1
ATOM 796 C C . LYS A 1 99 ? -20.075 -0.201 11.012 1.00 68.44 99 LYS A C 1
ATOM 798 O O . LYS A 1 99 ? -20.033 0.936 10.547 1.00 68.44 99 LYS A O 1
ATOM 803 N N . LEU A 1 100 ? -19.787 -1.295 10.306 1.00 69.31 100 LEU A N 1
ATOM 804 C CA . LEU A 1 100 ? -19.422 -1.260 8.896 1.00 69.31 100 LEU A CA 1
ATOM 805 C C . LEU A 1 100 ? -20.443 -2.037 8.066 1.00 69.31 100 LEU A C 1
ATOM 807 O O . LEU A 1 100 ? -20.608 -3.247 8.226 1.00 69.31 100 LEU A O 1
ATOM 811 N N . ASP A 1 101 ? -21.117 -1.329 7.160 1.00 68.12 101 ASP A N 1
ATOM 812 C CA . ASP A 1 101 ? -22.017 -1.958 6.200 1.00 68.12 101 ASP A CA 1
ATOM 813 C C . ASP A 1 101 ? -21.248 -2.987 5.370 1.00 68.12 101 ASP A C 1
ATOM 815 O O . ASP A 1 101 ? -20.143 -2.727 4.886 1.00 68.12 101 ASP A O 1
ATOM 819 N N . THR A 1 102 ? -21.861 -4.155 5.160 1.00 71.94 102 THR A N 1
ATOM 820 C CA . THR A 1 102 ? -21.284 -5.154 4.261 1.00 71.94 102 THR A CA 1
ATOM 821 C C . THR A 1 102 ? -21.111 -4.521 2.875 1.00 71.94 102 THR A C 1
ATOM 823 O O . THR A 1 102 ? -22.094 -4.034 2.299 1.00 71.94 102 THR A O 1
ATOM 826 N N . PRO A 1 103 ? -19.886 -4.507 2.326 1.00 75.25 103 PRO A N 1
ATOM 827 C CA . PRO A 1 103 ? -19.591 -3.794 1.094 1.00 75.25 103 PRO A CA 1
ATOM 828 C C . PRO A 1 103 ? -20.444 -4.337 -0.055 1.00 75.25 103 PRO A C 1
ATOM 830 O O . PRO A 1 103 ? -20.450 -5.534 -0.342 1.00 75.25 103 PRO A O 1
ATOM 833 N N . LYS A 1 104 ? -21.180 -3.446 -0.730 1.00 78.50 104 LYS A N 1
ATOM 834 C CA . LYS A 1 104 ? -22.092 -3.813 -1.829 1.00 78.50 104 LYS A CA 1
ATOM 835 C C . LYS A 1 104 ? -21.369 -3.888 -3.169 1.00 78.50 104 LYS A C 1
ATOM 837 O O . LYS A 1 104 ? -21.863 -4.512 -4.108 1.00 78.50 104 LYS A O 1
ATOM 842 N N . ARG A 1 105 ? -20.224 -3.211 -3.295 1.00 76.00 105 ARG A N 1
ATOM 843 C CA . ARG A 1 105 ? -19.421 -3.150 -4.519 1.00 76.00 105 ARG A CA 1
ATOM 844 C C . ARG A 1 105 ? -17.972 -3.503 -4.217 1.00 76.00 105 ARG A C 1
ATOM 846 O O . ARG A 1 105 ? -17.439 -3.197 -3.160 1.00 76.00 105 ARG A O 1
ATOM 853 N N . SER A 1 106 ? -17.283 -4.051 -5.213 1.00 71.19 106 SER A N 1
ATOM 854 C CA . SER A 1 106 ? -15.853 -4.383 -5.125 1.00 71.19 106 SER A CA 1
ATOM 855 C C . SER A 1 106 ? -14.957 -3.188 -4.774 1.00 71.19 106 SER A C 1
ATOM 857 O O . SER A 1 106 ? -13.924 -3.363 -4.135 1.00 71.19 106 SER A O 1
ATOM 859 N N . ARG A 1 107 ? -15.362 -1.968 -5.150 1.00 71.81 107 ARG A N 1
ATOM 860 C CA . ARG A 1 107 ? -14.650 -0.725 -4.806 1.00 71.81 107 ARG A CA 1
ATOM 861 C C . ARG A 1 107 ? -14.747 -0.339 -3.329 1.00 71.81 107 ARG A C 1
ATOM 863 O O . ARG A 1 107 ? -13.905 0.421 -2.870 1.00 71.81 107 ARG A O 1
ATOM 870 N N . ASP A 1 108 ? -15.766 -0.837 -2.633 1.00 76.00 108 ASP A N 1
ATOM 871 C CA . ASP A 1 108 ? -15.971 -0.587 -1.206 1.00 76.00 108 ASP A CA 1
ATOM 872 C C . ASP A 1 108 ? -15.023 -1.479 -0.380 1.00 76.00 108 ASP A C 1
ATOM 874 O O . ASP A 1 108 ? -14.676 -1.139 0.742 1.00 76.00 108 ASP A O 1
ATOM 878 N N . VAL A 1 109 ? -14.561 -2.594 -0.968 1.00 83.81 109 VAL A N 1
ATOM 879 C CA . VAL A 1 109 ? -13.565 -3.508 -0.381 1.00 83.81 109 VAL A CA 1
ATOM 880 C C . VAL A 1 109 ? -12.138 -3.082 -0.721 1.00 83.81 109 VAL A C 1
ATOM 882 O O . VAL A 1 109 ? -11.266 -3.075 0.139 1.00 83.81 109 VAL A O 1
ATOM 885 N N . LEU A 1 110 ? -11.873 -2.760 -1.993 1.00 89.75 110 LEU A N 1
ATOM 886 C CA . LEU A 1 110 ? -10.527 -2.472 -2.483 1.00 89.75 110 LEU A CA 1
ATOM 887 C C . LEU A 1 110 ? -10.478 -1.125 -3.205 1.00 89.75 110 LEU A C 1
ATOM 889 O O . LEU A 1 110 ? -10.836 -1.007 -4.383 1.00 89.75 110 LEU A O 1
ATOM 893 N N . SER A 1 111 ? -9.940 -0.128 -2.506 1.00 90.06 111 SER A N 1
ATOM 894 C CA . SER A 1 111 ? -9.573 1.160 -3.090 1.00 90.06 111 SER A CA 1
ATOM 895 C C . SER A 1 111 ? -8.162 1.101 -3.674 1.00 90.06 111 SER A C 1
ATOM 897 O O . SER A 1 111 ? -7.238 0.580 -3.059 1.00 90.06 111 SER A O 1
ATOM 899 N N . ARG A 1 112 ? -7.992 1.613 -4.897 1.00 92.56 112 ARG A N 1
ATOM 900 C CA . ARG A 1 112 ? -6.724 1.557 -5.640 1.00 92.56 112 ARG A CA 1
ATOM 901 C C . ARG A 1 112 ? -6.287 2.954 -6.033 1.00 92.56 112 ARG A C 1
ATOM 903 O O . ARG A 1 112 ? -7.088 3.707 -6.589 1.00 92.56 112 ARG A O 1
ATOM 910 N N . PHE A 1 113 ? -5.007 3.241 -5.846 1.00 92.06 113 PHE A N 1
ATOM 911 C CA . PHE A 1 113 ? -4.405 4.527 -6.172 1.00 92.06 113 PHE A CA 1
ATOM 912 C C . PHE A 1 113 ? -3.133 4.328 -6.993 1.0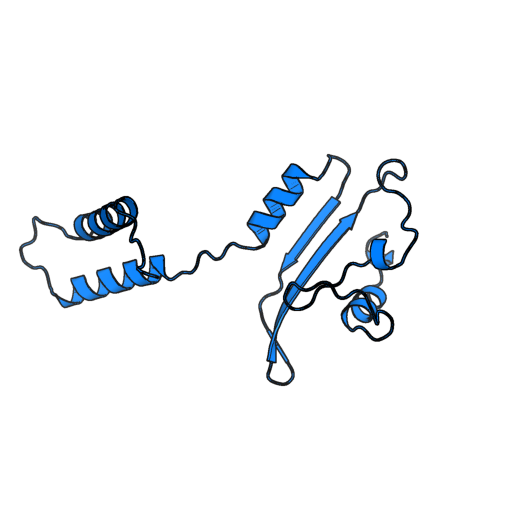0 92.06 113 PHE A C 1
ATOM 914 O O . PHE A 1 113 ? -2.420 3.341 -6.828 1.00 92.06 113 PHE A O 1
ATOM 921 N N . ILE A 1 114 ? -2.875 5.258 -7.908 1.00 91.81 114 ILE A N 1
ATOM 922 C CA . ILE A 1 114 ? -1.642 5.340 -8.695 1.00 91.81 114 ILE A CA 1
ATOM 923 C C . ILE A 1 114 ? -1.246 6.809 -8.715 1.00 91.81 114 ILE A C 1
ATOM 925 O O . ILE A 1 114 ? -2.064 7.636 -9.109 1.00 91.81 114 ILE A O 1
ATOM 929 N N . ASN A 1 115 ? -0.028 7.148 -8.284 1.00 90.88 115 ASN A N 1
ATOM 930 C CA . ASN A 1 115 ? 0.452 8.535 -8.209 1.00 90.88 115 ASN A CA 1
ATOM 931 C C . ASN A 1 115 ? -0.590 9.474 -7.573 1.00 90.88 115 ASN A C 1
ATOM 933 O O . ASN A 1 115 ? -0.995 10.469 -8.172 1.00 90.88 115 ASN A O 1
ATOM 937 N N . ARG A 1 116 ? -1.096 9.096 -6.388 1.00 86.12 116 ARG A N 1
ATOM 938 C CA . ARG A 1 116 ? -2.137 9.823 -5.629 1.00 86.12 116 ARG A CA 1
ATOM 939 C C . ARG A 1 116 ? -3.497 9.963 -6.337 1.00 86.12 116 ARG A C 1
ATOM 941 O O . ARG A 1 116 ? -4.397 10.611 -5.818 1.00 86.12 116 ARG A O 1
ATOM 948 N N . THR A 1 117 ? -3.686 9.328 -7.494 1.00 91.06 117 THR A N 1
ATOM 949 C CA . THR A 1 117 ? -4.926 9.386 -8.277 1.00 91.06 117 THR A CA 1
ATOM 950 C C . THR A 1 117 ? -5.733 8.095 -8.100 1.00 91.06 117 THR A C 1
ATOM 952 O O . THR A 1 117 ? -5.194 7.006 -8.331 1.00 91.06 117 THR A O 1
ATOM 955 N N . PRO A 1 118 ? -7.023 8.165 -7.717 1.00 91.31 118 PRO A N 1
ATOM 956 C CA . PRO A 1 118 ? -7.858 6.978 -7.557 1.00 91.31 118 PRO A CA 1
ATOM 957 C C . PRO A 1 118 ? -8.152 6.308 -8.906 1.00 91.31 118 PRO A C 1
ATOM 959 O O . PRO A 1 118 ? -8.647 6.936 -9.845 1.00 91.31 118 PRO A O 1
ATOM 962 N N . LYS A 1 119 ? -7.914 4.995 -9.000 1.00 89.00 119 LYS A N 1
ATOM 963 C CA . LYS A 1 119 ? -8.206 4.194 -10.197 1.00 89.00 119 LYS A CA 1
ATOM 964 C C . LYS A 1 119 ? -9.549 3.480 -10.061 1.00 89.00 119 LYS A C 1
ATOM 966 O O . LYS A 1 119 ? -9.660 2.433 -9.422 1.00 89.00 119 LYS A O 1
ATOM 971 N N . LEU A 1 120 ? -10.577 4.027 -10.711 1.00 86.12 120 LEU A N 1
ATOM 972 C CA . LEU A 1 120 ? -11.959 3.547 -10.567 1.00 86.12 120 LEU A CA 1
ATOM 973 C C . LEU A 1 120 ? -12.353 2.419 -11.532 1.00 86.12 120 LEU A C 1
ATOM 975 O O . LEU A 1 120 ? -13.188 1.592 -11.181 1.00 86.12 120 LEU A O 1
ATOM 979 N N . ARG A 1 121 ? -11.769 2.376 -12.734 1.00 86.62 121 ARG A N 1
ATOM 980 C CA . ARG A 1 121 ? -12.084 1.384 -13.780 1.00 86.62 121 ARG A CA 1
ATOM 981 C C . ARG A 1 121 ? -11.019 0.289 -13.871 1.00 86.62 121 ARG A C 1
ATOM 983 O O . ARG A 1 121 ? -9.983 0.367 -13.203 1.00 86.62 121 ARG A O 1
ATOM 990 N N . ASP A 1 122 ? -11.307 -0.745 -14.656 1.00 87.12 122 ASP A N 1
ATOM 991 C CA . ASP A 1 122 ? -10.379 -1.825 -15.014 1.00 87.12 122 ASP A CA 1
ATOM 992 C C . ASP A 1 122 ? -9.744 -2.497 -13.790 1.00 87.12 122 ASP A C 1
ATOM 994 O O . ASP A 1 122 ? -8.530 -2.466 -13.575 1.00 87.12 122 ASP A O 1
ATOM 998 N N . SER A 1 123 ? -10.586 -3.041 -12.910 1.00 84.62 123 SER A N 1
ATOM 999 C CA . SER A 1 123 ? -10.129 -3.829 -11.760 1.00 84.62 123 SER A CA 1
ATOM 1000 C C . SER A 1 123 ? -9.620 -5.210 -12.176 1.00 84.62 123 SER A C 1
ATOM 1002 O O . SER A 1 123 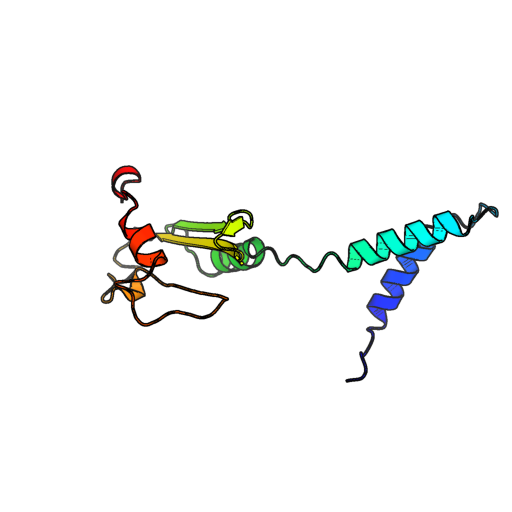? -8.624 -5.664 -11.624 1.00 84.62 123 SER A O 1
ATOM 1004 N N . ALA A 1 124 ? -10.238 -5.842 -13.181 1.00 85.44 124 ALA A N 1
ATOM 1005 C CA . ALA A 1 124 ? -9.929 -7.216 -13.588 1.00 85.44 124 ALA A CA 1
ATOM 1006 C C . ALA A 1 124 ? -8.462 -7.425 -14.014 1.00 85.44 124 ALA A C 1
ATOM 1008 O O . ALA A 1 124 ? -7.839 -8.403 -13.608 1.00 85.44 124 ALA A O 1
ATOM 1009 N N . ASP A 1 125 ? -7.882 -6.490 -14.776 1.00 88.81 125 ASP A N 1
ATOM 1010 C CA . ASP A 1 125 ? -6.490 -6.588 -15.243 1.00 88.81 125 ASP A CA 1
ATOM 1011 C C . ASP A 1 125 ? -5.504 -5.728 -14.432 1.00 88.81 125 ASP A C 1
ATOM 1013 O O . ASP A 1 125 ? -4.385 -5.435 -14.847 1.00 88.81 125 ASP A O 1
ATOM 1017 N N . CYS A 1 126 ? -5.900 -5.290 -13.237 1.00 91.94 126 CYS A N 1
ATOM 1018 C CA . CYS A 1 126 ? -5.042 -4.462 -12.405 1.00 91.94 126 CYS A CA 1
ATOM 1019 C C . CYS A 1 126 ? -4.071 -5.302 -11.572 1.00 91.94 126 CYS A C 1
ATOM 1021 O O . CYS A 1 126 ? -4.489 -6.181 -10.820 1.00 91.94 126 CYS A O 1
ATOM 1023 N N . ALA A 1 127 ? -2.783 -4.951 -11.621 1.00 92.38 127 ALA A N 1
ATOM 1024 C CA . ALA A 1 127 ? -1.752 -5.572 -10.791 1.00 92.38 127 ALA A CA 1
ATOM 1025 C C . ALA A 1 127 ? -2.075 -5.508 -9.286 1.00 92.38 127 ALA A C 1
ATOM 1027 O O . ALA A 1 127 ? -1.885 -6.501 -8.595 1.00 92.38 127 ALA A O 1
ATOM 1028 N N . ILE A 1 128 ? -2.631 -4.393 -8.791 1.00 94.06 128 ILE A N 1
ATOM 1029 C CA . ILE A 1 128 ? -3.029 -4.243 -7.378 1.00 94.06 128 ILE A CA 1
ATOM 1030 C C . ILE A 1 128 ? -4.124 -5.255 -7.016 1.00 94.06 128 ILE A C 1
ATOM 1032 O O . ILE A 1 128 ? -4.027 -5.942 -6.006 1.00 94.06 128 ILE A O 1
ATOM 1036 N N . THR A 1 129 ? -5.148 -5.390 -7.863 1.00 93.31 129 THR A N 1
ATOM 1037 C CA . THR A 1 129 ? -6.244 -6.343 -7.637 1.00 93.31 129 THR A CA 1
ATOM 1038 C C . THR A 1 129 ? -5.740 -7.781 -7.643 1.00 93.31 129 THR A C 1
ATOM 1040 O O . THR A 1 129 ? -6.051 -8.533 -6.723 1.00 93.31 129 THR A O 1
ATOM 1043 N N . LYS A 1 130 ? -4.913 -8.148 -8.629 1.00 94.56 130 LYS A N 1
ATOM 1044 C CA . LYS A 1 130 ? -4.313 -9.487 -8.705 1.00 94.56 130 LYS A CA 1
ATOM 1045 C C . LYS A 1 130 ? -3.405 -9.773 -7.506 1.00 94.56 130 LYS A C 1
ATOM 1047 O O . LYS A 1 130 ? -3.449 -10.875 -6.973 1.00 94.56 130 LYS A O 1
ATOM 1052 N N . ALA A 1 131 ? -2.636 -8.784 -7.046 1.00 94.19 131 ALA A N 1
ATOM 1053 C CA . ALA A 1 131 ? -1.797 -8.916 -5.858 1.00 94.19 131 ALA A CA 1
ATOM 1054 C C . ALA A 1 131 ? -2.640 -9.210 -4.606 1.00 94.19 131 ALA A C 1
ATOM 1056 O O . ALA A 1 131 ? -2.384 -10.200 -3.930 1.00 94.19 131 ALA A O 1
ATOM 1057 N N . VAL A 1 132 ? -3.694 -8.429 -4.347 1.00 92.94 132 VAL A N 1
ATOM 1058 C CA . VAL A 1 132 ? -4.607 -8.634 -3.202 1.00 92.94 132 VAL A CA 1
ATOM 1059 C C . VAL A 1 132 ? -5.308 -9.996 -3.261 1.00 92.94 132 VAL A C 1
ATOM 1061 O O . VAL A 1 132 ? -5.425 -10.675 -2.245 1.00 92.94 132 VAL A O 1
ATOM 1064 N N . GLN A 1 133 ? -5.735 -10.430 -4.448 1.00 91.94 133 GLN A N 1
ATOM 1065 C CA . GLN A 1 133 ? -6.351 -11.748 -4.652 1.00 91.94 133 GLN A CA 1
ATOM 1066 C C . GLN A 1 133 ? -5.363 -12.910 -4.479 1.00 91.94 133 GLN A C 1
ATOM 1068 O O . GLN A 1 133 ? -5.776 -14.006 -4.117 1.00 91.94 133 GLN A O 1
ATOM 1073 N N . SER A 1 134 ? -4.072 -12.687 -4.741 1.00 95.31 134 SER A N 1
ATOM 1074 C CA . SER A 1 134 ? -3.031 -13.713 -4.593 1.00 95.31 134 SER A CA 1
ATOM 1075 C C . SER A 1 134 ? -2.653 -13.997 -3.134 1.00 95.31 134 SER A C 1
ATOM 1077 O O . SER A 1 134 ? -2.039 -15.026 -2.849 1.00 95.31 134 SER A O 1
ATOM 1079 N N . VAL A 1 135 ? -3.026 -13.113 -2.203 1.00 93.56 135 VAL A N 1
ATOM 1080 C CA . VAL A 1 135 ? -2.789 -13.305 -0.769 1.00 93.56 135 VAL A CA 1
ATOM 1081 C C . VAL A 1 135 ? -3.752 -14.359 -0.226 1.00 93.56 135 VAL A C 1
ATOM 1083 O O . VAL A 1 135 ? -4.967 -14.272 -0.398 1.00 93.56 135 VAL A O 1
ATOM 1086 N N . ASN A 1 136 ? -3.216 -15.355 0.481 1.00 94.69 136 ASN A N 1
ATOM 1087 C CA . ASN A 1 136 ? -4.035 -16.327 1.196 1.00 94.69 136 ASN A CA 1
ATOM 1088 C C . ASN A 1 136 ? -4.480 -15.756 2.551 1.00 94.69 136 ASN A C 1
ATOM 1090 O O . ASN A 1 136 ? -3.833 -15.981 3.575 1.00 94.69 136 ASN A O 1
ATOM 1094 N N . TRP A 1 137 ? -5.599 -15.034 2.545 1.00 90.31 137 TRP A N 1
ATOM 1095 C CA . TRP A 1 137 ? -6.178 -14.380 3.725 1.00 90.31 137 TRP A CA 1
ATOM 1096 C C . TRP A 1 137 ? -6.514 -15.345 4.873 1.00 90.31 137 TRP A C 1
ATOM 1098 O O . TRP A 1 137 ? -6.391 -14.968 6.037 1.00 90.31 137 TRP A O 1
ATOM 1108 N N . LYS A 1 138 ? -6.767 -16.629 4.572 1.00 91.44 138 LYS A N 1
ATOM 1109 C CA . LYS A 1 138 ? -7.028 -17.658 5.594 1.00 91.44 138 LYS A CA 1
ATOM 1110 C C . LYS A 1 138 ? -5.855 -17.849 6.553 1.00 91.44 138 LYS A C 1
ATOM 1112 O O . LYS A 1 138 ? -6.065 -18.119 7.732 1.00 91.44 138 LYS A O 1
ATOM 1117 N N . ASN A 1 139 ? -4.620 -17.673 6.074 1.00 94.88 139 ASN A N 1
ATOM 1118 C CA . ASN A 1 139 ? -3.426 -17.750 6.922 1.00 94.88 139 ASN A CA 1
ATOM 1119 C C . ASN A 1 139 ? -3.385 -16.624 7.970 1.00 94.88 139 ASN A C 1
ATOM 1121 O O . ASN A 1 139 ? -2.712 -16.758 8.988 1.00 94.88 139 ASN A O 1
ATOM 1125 N N . TYR A 1 140 ? -4.129 -15.543 7.733 1.00 89.00 140 TYR A N 1
ATOM 1126 C CA . TYR A 1 140 ? -4.263 -14.386 8.614 1.00 89.00 140 TYR A CA 1
ATOM 1127 C C . TYR A 1 140 ? -5.574 -14.397 9.414 1.00 89.00 140 TYR A C 1
ATOM 1129 O O . TYR A 1 140 ? -5.876 -13.415 10.082 1.00 89.00 140 TYR A O 1
ATOM 1137 N N . LYS A 1 141 ? -6.322 -15.513 9.396 1.00 86.62 141 LYS A N 1
ATOM 1138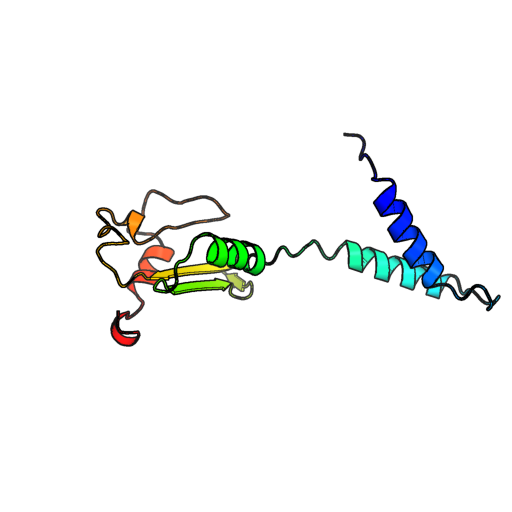 C CA . LYS A 1 141 ? -7.611 -15.686 10.093 1.00 86.62 141 LYS A CA 1
ATOM 1139 C C . LYS A 1 141 ? -8.720 -14.734 9.608 1.00 86.62 141 LYS A C 1
ATOM 1141 O O . LYS A 1 141 ? -9.600 -14.389 10.393 1.00 86.62 141 LYS A O 1
ATOM 1146 N N . LEU A 1 142 ? -8.669 -14.351 8.330 1.00 80.38 142 LEU A N 1
ATOM 1147 C CA . LEU A 1 142 ? -9.704 -13.599 7.610 1.00 80.38 142 LEU A CA 1
ATOM 1148 C C . LEU A 1 142 ? -10.440 -14.495 6.605 1.00 80.38 142 LEU A C 1
ATOM 1150 O O . LEU A 1 142 ? -9.793 -15.412 6.036 1.00 80.38 142 LEU A O 1
#

pLDDT: mean 77.18, std 13.21, range [42.91, 95.31]

Sequence (142 aa):
EKDVVNSEEVKIFNSKILASIDIKDRSIEPEKFRQTIQKNFISSEEVQKDSYQEIFEYFMESYTKDDDFISAETRAPTSGKGLAYAVEAVLAYCNDPKKLDTPKRSRDVLSRFINRTPKLRDSADCAITKAVQSVNWKNYKL

Organism: NCBI:txid412755

Foldseek 3Di:
DPPPPDPVVVVVLVVQLVVVDPPPDPPPDVVVSVVSNVVSVVVVVPPPCVPVVVVVVVCCVVPDDPQKDKDKDKDDWDDDPHDIDIDIDIDIDHPDCVVDPDDPDPCSVDWDDDPNHTDDDDLPPDPSNVVVVPDPCVVVVD

Secondary structure (DSSP, 8-state):
------HHHHHHHHHHHHHTS-TT-S---HHHHHHHHHHHHHHHHS-----HHHHHHHHHHHH--TTEEEEEEEPPPEEETTEEE--EEEEEEE--TTTSPPPSSHHHH---EETTEE--S--TT-HHHHHHHHS-GGGGT-

InterPro domains:
  IPR014721 Small ribosomal subunit protein uS5 domain 2-type fold, subgroup [G3DSA:3.30.230.10] (52-142)
  IPR015320 DNA topoisomerase VI, subunit B, transducer [PF09239] (66-142)
  IPR020568 Ribosomal protein uS5 domain 2-type superfamily [SSF54211] (66-142)

Radius of gyration: 24.45 Å; chains: 1; bounding box: 64×55×38 Å